Protein AF-A0A2V6Q7G9-F1 (afdb_monomer)

Foldseek 3Di:
DDPPPPPQPFDWWWKAQQPPRFIKIFTATPNHGQFIDDSDPPVDPPPDVVNDDTDRDVVVSVVCVVCVVRIDTDDDD

Sequence (77 aa):
MEVHMLQEVTTYQKWQHNVTRDCWVVRIESNEITGIFGPLPPEGITTDPNEIFFEDHPDDLEWIYRYSEAFTVLPRV

Radius of gyration: 13.63 Å; Cα contacts (8 Å, |Δi|>4): 109; chains: 1; bounding box: 27×29×41 Å

Structure (mmCIF, N/CA/C/O backbone):
data_AF-A0A2V6Q7G9-F1
#
_entry.id   AF-A0A2V6Q7G9-F1
#
loop_
_atom_site.group_PDB
_atom_site.id
_atom_site.type_symbol
_atom_site.label_atom_id
_atom_site.label_alt_id
_atom_site.label_comp_id
_atom_site.label_asym_id
_atom_site.label_entity_id
_atom_site.label_seq_id
_atom_site.pdbx_PDB_ins_code
_atom_site.Cartn_x
_atom_site.Cartn_y
_atom_site.Cartn_z
_atom_site.occupancy
_atom_site.B_iso_or_equiv
_atom_site.auth_seq_id
_atom_site.auth_comp_id
_atom_site.auth_asym_id
_atom_site.auth_atom_id
_atom_site.pdbx_PDB_model_num
ATOM 1 N N . MET A 1 1 ? -14.952 18.794 29.103 1.00 41.69 1 MET A N 1
ATOM 2 C CA . MET A 1 1 ? -14.977 18.710 27.631 1.00 41.69 1 MET A CA 1
ATOM 3 C C . MET A 1 1 ? -13.794 17.849 27.251 1.00 41.69 1 MET A C 1
ATOM 5 O O . MET A 1 1 ? -12.676 18.343 27.227 1.00 41.69 1 MET A O 1
ATOM 9 N N . GLU A 1 2 ? -14.018 16.544 27.129 1.00 44.97 2 GLU A N 1
ATOM 10 C CA . GLU A 1 2 ? -13.002 15.626 26.622 1.00 44.97 2 GLU A CA 1
ATOM 11 C C . GLU A 1 2 ? -12.762 15.980 25.159 1.00 44.97 2 GLU A C 1
ATOM 13 O O . GLU A 1 2 ? -13.631 15.807 24.306 1.00 44.97 2 GLU A O 1
ATOM 18 N N . VAL A 1 3 ? -11.597 16.560 24.885 1.00 53.50 3 VAL A N 1
ATOM 19 C CA . VAL A 1 3 ? -11.046 16.589 23.538 1.00 53.50 3 VAL A CA 1
ATOM 20 C C . VAL A 1 3 ? -10.790 15.135 23.170 1.00 53.50 3 VAL A C 1
ATOM 22 O O . VAL A 1 3 ? -9.805 14.543 23.604 1.00 53.50 3 VAL A O 1
ATOM 25 N N . HIS A 1 4 ? -11.714 14.535 22.421 1.00 51.31 4 HIS A N 1
ATOM 26 C CA . HIS A 1 4 ? -11.410 13.333 21.666 1.00 51.31 4 HIS A CA 1
ATOM 27 C C . HIS A 1 4 ? -10.286 13.732 20.713 1.00 51.31 4 HIS A C 1
ATOM 29 O O . HIS A 1 4 ? -10.530 14.287 19.644 1.00 51.31 4 HIS A O 1
ATOM 35 N N . MET A 1 5 ? -9.043 13.518 21.143 1.00 52.03 5 MET A N 1
ATOM 36 C CA . MET A 1 5 ? -7.925 13.376 20.232 1.00 52.03 5 MET A CA 1
ATOM 37 C C . MET A 1 5 ? -8.303 12.162 19.393 1.00 52.03 5 MET A C 1
ATOM 39 O O . MET A 1 5 ? -8.076 11.023 19.797 1.00 52.03 5 MET A O 1
ATOM 43 N N . LEU A 1 6 ? -8.997 12.399 18.279 1.00 52.59 6 LEU A N 1
ATOM 44 C CA . LEU A 1 6 ? -8.999 11.477 17.163 1.00 52.59 6 LEU A CA 1
ATOM 45 C C . LEU A 1 6 ? -7.521 11.371 16.813 1.00 52.59 6 LEU A C 1
ATOM 47 O O . LEU A 1 6 ? -6.992 12.224 16.113 1.00 52.59 6 LEU A O 1
ATOM 51 N N . GLN A 1 7 ? -6.823 10.413 17.428 1.00 53.69 7 GLN A N 1
ATOM 52 C CA . GLN A 1 7 ? -5.577 9.923 16.876 1.00 53.69 7 GLN A CA 1
ATOM 53 C C . GLN A 1 7 ? -5.955 9.583 15.446 1.00 53.69 7 GLN A C 1
ATOM 55 O O . GLN A 1 7 ? -6.759 8.676 15.234 1.00 53.69 7 GLN A O 1
ATOM 60 N N . GLU A 1 8 ? -5.519 10.408 14.502 1.00 60.97 8 GLU A N 1
ATOM 61 C CA . GLU A 1 8 ? -5.691 10.147 13.086 1.00 60.97 8 GLU A CA 1
ATOM 62 C C . GLU A 1 8 ? -5.092 8.760 12.891 1.00 60.97 8 GLU A C 1
AT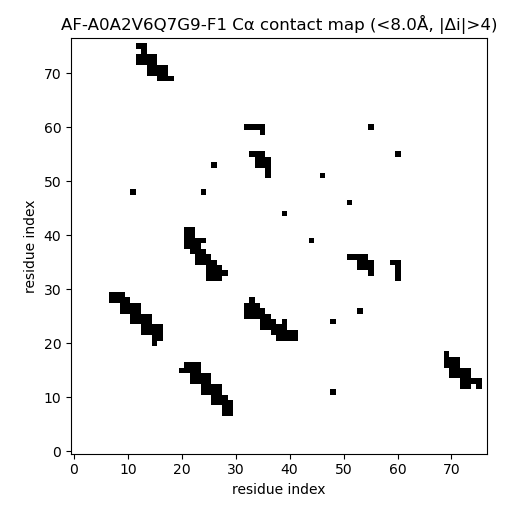OM 64 O O . GLU A 1 8 ? -3.898 8.558 13.102 1.00 60.97 8 GLU A O 1
ATOM 69 N N . VAL A 1 9 ? -5.955 7.755 12.712 1.00 66.88 9 VAL A N 1
ATOM 70 C CA . VAL A 1 9 ? -5.521 6.361 12.756 1.00 66.88 9 VAL A CA 1
ATOM 71 C C . VAL A 1 9 ? -4.754 6.116 11.469 1.00 66.88 9 VAL A C 1
ATOM 73 O O . VAL A 1 9 ? -5.339 5.733 10.456 1.00 66.88 9 VAL A O 1
ATOM 76 N N . THR A 1 10 ? -3.448 6.363 11.499 1.00 78.19 10 THR A N 1
ATOM 77 C CA . THR A 1 10 ? -2.562 6.070 10.383 1.00 78.19 10 THR A CA 1
ATOM 78 C C . THR A 1 10 ? -2.512 4.559 10.219 1.00 78.19 10 THR A C 1
ATOM 80 O O . THR A 1 10 ? -2.017 3.814 11.068 1.00 78.19 10 THR A O 1
ATOM 83 N N . THR A 1 11 ? -3.095 4.087 9.126 1.00 81.38 11 THR A N 1
ATOM 84 C CA . THR A 1 11 ? -3.139 2.676 8.766 1.00 81.38 11 THR A CA 1
ATOM 85 C C . THR A 1 11 ? -2.292 2.458 7.532 1.00 81.38 11 THR A C 1
ATOM 87 O O . THR A 1 11 ? -2.377 3.207 6.568 1.00 81.38 11 THR A O 1
ATOM 90 N N . TYR A 1 12 ? -1.512 1.387 7.536 1.00 82.00 12 TYR A N 1
ATOM 91 C CA . TYR A 1 12 ? -0.702 1.003 6.392 1.00 82.00 12 TYR A CA 1
ATOM 92 C C . TYR A 1 12 ? -1.278 -0.260 5.769 1.00 82.00 12 TYR A C 1
ATOM 94 O O . TYR A 1 12 ? -1.490 -1.260 6.463 1.00 82.00 12 TYR A O 1
ATOM 102 N N . GLN A 1 13 ? -1.552 -0.210 4.470 1.00 82.88 13 GLN A N 1
ATOM 103 C CA . GLN A 1 13 ? -2.086 -1.333 3.703 1.00 82.88 13 GLN A CA 1
ATOM 104 C C . GLN A 1 13 ? -1.125 -1.706 2.579 1.00 82.88 13 GLN A C 1
ATOM 106 O O . GLN A 1 13 ? -0.523 -0.838 1.957 1.00 82.88 13 GLN A O 1
ATOM 111 N N . LYS A 1 14 ? -0.983 -3.005 2.307 1.00 84.38 14 LYS A N 1
ATOM 112 C CA . LYS A 1 14 ? -0.180 -3.489 1.179 1.00 84.38 14 LYS A CA 1
ATOM 113 C C . LYS A 1 14 ? -1.090 -3.696 -0.018 1.00 84.38 14 LYS A C 1
ATOM 115 O O . LYS A 1 14 ? -2.084 -4.407 0.085 1.00 84.38 14 LYS A O 1
ATOM 120 N N . TRP A 1 15 ? -0.771 -3.067 -1.132 1.00 86.38 15 TRP A N 1
ATOM 121 C CA . TRP A 1 15 ? -1.508 -3.159 -2.383 1.00 86.38 15 TRP A CA 1
ATOM 122 C C . TRP A 1 15 ? -0.611 -3.834 -3.411 1.00 86.38 15 TRP A C 1
ATOM 124 O O . TRP A 1 15 ? 0.530 -3.427 -3.596 1.00 86.38 15 TRP A O 1
ATOM 134 N N . GLN A 1 16 ? -1.095 -4.880 -4.068 1.00 86.31 16 GLN A N 1
ATOM 135 C CA . GLN A 1 16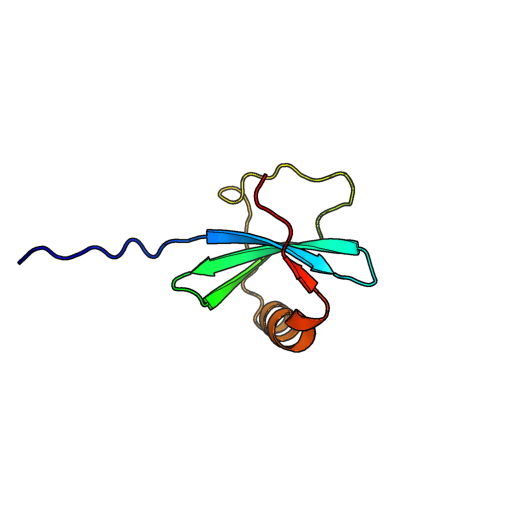 ? -0.360 -5.550 -5.134 1.00 86.31 16 GLN A CA 1
ATOM 136 C C . GLN A 1 16 ? -0.987 -5.222 -6.480 1.00 86.31 16 GLN A C 1
ATOM 138 O O . GLN A 1 16 ? -2.178 -5.454 -6.677 1.00 86.31 16 GLN A O 1
ATOM 143 N N . HIS A 1 17 ? -0.183 -4.743 -7.422 1.00 85.88 17 HIS A N 1
ATOM 144 C CA . HIS A 1 17 ? -0.626 -4.537 -8.790 1.00 85.88 17 HIS A CA 1
ATOM 145 C C . HIS A 1 17 ? -0.896 -5.886 -9.473 1.00 85.88 17 HIS A C 1
ATOM 147 O O . HIS A 1 17 ? -0.063 -6.796 -9.459 1.00 85.88 17 HIS A O 1
ATOM 153 N N . ASN A 1 18 ? -2.063 -6.025 -10.098 1.00 84.56 18 ASN A N 1
ATOM 154 C CA . ASN A 1 18 ? -2.558 -7.308 -10.600 1.00 84.56 18 ASN A CA 1
ATOM 155 C C . ASN A 1 18 ? -1.736 -7.859 -11.777 1.00 84.56 18 ASN A C 1
ATOM 157 O O . ASN A 1 18 ? -1.630 -9.077 -11.932 1.00 84.56 18 ASN A O 1
ATOM 161 N N . VAL A 1 19 ? -1.154 -6.977 -12.597 1.00 83.19 19 VAL A N 1
ATOM 162 C CA . VAL A 1 19 ? -0.411 -7.361 -13.809 1.00 83.19 19 VAL A CA 1
ATOM 163 C C . VAL A 1 19 ? 1.062 -7.606 -13.506 1.00 83.19 19 VAL A C 1
ATOM 165 O O . VAL A 1 19 ? 1.582 -8.681 -13.789 1.00 83.19 19 VAL A O 1
ATOM 168 N N . THR A 1 20 ? 1.736 -6.614 -12.926 1.00 83.00 20 THR A N 1
ATOM 169 C CA . THR A 1 20 ? 3.188 -6.671 -12.696 1.00 83.00 20 THR A CA 1
ATOM 170 C C . THR A 1 20 ? 3.557 -7.423 -11.422 1.00 83.00 20 THR A C 1
ATOM 172 O O . THR A 1 20 ? 4.708 -7.811 -11.266 1.00 83.00 20 THR A O 1
ATOM 175 N N . ARG A 1 21 ? 2.581 -7.672 -10.534 1.00 82.62 21 ARG A N 1
ATOM 176 C CA . ARG A 1 21 ? 2.770 -8.252 -9.193 1.00 82.62 21 ARG A CA 1
ATOM 177 C C . ARG A 1 21 ? 3.612 -7.398 -8.248 1.00 82.62 21 ARG A C 1
ATOM 179 O O . ARG A 1 21 ? 3.915 -7.860 -7.149 1.00 82.62 21 ARG A O 1
ATOM 186 N N . ASP A 1 22 ? 3.898 -6.154 -8.628 1.00 83.31 22 ASP A N 1
ATOM 187 C CA . ASP A 1 22 ? 4.577 -5.192 -7.767 1.00 83.31 22 ASP A CA 1
ATOM 188 C C . ASP A 1 22 ? 3.734 -4.895 -6.532 1.00 83.31 22 ASP A C 1
ATOM 190 O O . ASP A 1 22 ? 2.526 -4.658 -6.625 1.00 83.31 22 ASP A O 1
ATOM 194 N N . CYS A 1 23 ? 4.383 -4.897 -5.375 1.00 82.56 23 CYS A N 1
ATOM 195 C CA . CYS A 1 23 ? 3.751 -4.589 -4.103 1.00 82.56 23 CYS A CA 1
ATOM 196 C C . CYS A 1 23 ? 4.067 -3.152 -3.699 1.00 82.56 23 CYS A C 1
ATOM 198 O O . CYS A 1 23 ? 5.202 -2.705 -3.795 1.00 82.56 23 CYS A O 1
ATOM 200 N N . TRP A 1 24 ? 3.072 -2.457 -3.179 1.00 83.44 24 TRP A N 1
ATOM 201 C CA . TRP A 1 24 ? 3.151 -1.076 -2.733 1.00 83.44 24 TRP A CA 1
ATOM 202 C C . TRP A 1 24 ? 2.586 -0.993 -1.321 1.00 83.44 24 TRP A C 1
ATOM 204 O O . TRP A 1 24 ? 1.642 -1.708 -0.979 1.00 83.44 24 TRP A O 1
ATOM 214 N N . VAL A 1 25 ? 3.162 -0.146 -0.481 1.00 83.31 25 VAL A N 1
ATOM 215 C CA . VAL A 1 25 ? 2.617 0.193 0.833 1.00 83.31 25 VAL A CA 1
ATOM 216 C C . VAL A 1 25 ? 1.914 1.524 0.710 1.00 83.31 25 VAL A C 1
ATOM 218 O O . VAL A 1 25 ? 2.485 2.498 0.239 1.00 83.31 25 VAL A O 1
ATOM 221 N N . VAL A 1 26 ? 0.670 1.557 1.148 1.00 83.75 26 VAL A N 1
ATOM 222 C CA . VAL A 1 26 ? -0.197 2.720 1.074 1.00 83.75 26 VAL A CA 1
ATOM 223 C C . VAL A 1 26 ? -0.473 3.183 2.496 1.00 83.75 26 VAL A C 1
ATOM 225 O O . VAL A 1 26 ? -0.971 2.405 3.316 1.00 83.75 26 VAL A O 1
ATOM 228 N N . ARG A 1 27 ? -0.120 4.434 2.794 1.00 84.62 27 ARG A N 1
ATOM 229 C CA . ARG A 1 27 ? -0.475 5.122 4.033 1.00 84.62 27 ARG A CA 1
ATOM 230 C C . ARG A 1 27 ? -1.877 5.686 3.884 1.00 84.62 27 ARG A C 1
ATOM 232 O O . ARG A 1 27 ? -2.161 6.418 2.939 1.00 84.62 27 ARG A O 1
ATOM 239 N N . ILE A 1 28 ? -2.737 5.324 4.824 1.00 83.44 28 ILE A N 1
ATOM 240 C CA . ILE A 1 28 ? -4.124 5.755 4.879 1.00 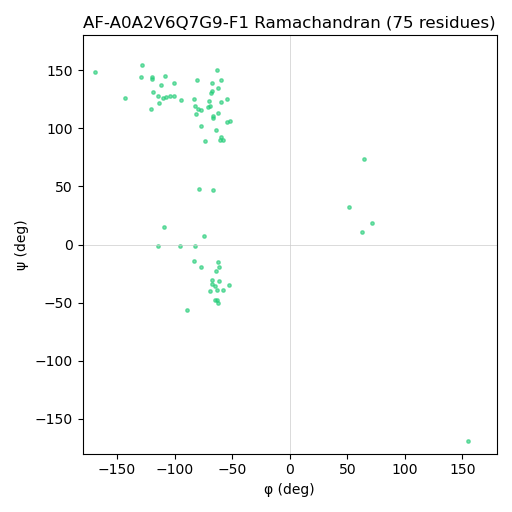83.44 28 ILE A CA 1
ATOM 241 C C . ILE A 1 28 ? -4.344 6.479 6.196 1.00 83.44 28 ILE A C 1
ATOM 243 O O . ILE A 1 28 ? -4.229 5.883 7.267 1.00 83.44 28 ILE A O 1
ATOM 247 N N . GLU A 1 29 ? -4.670 7.758 6.105 1.00 84.12 29 GLU A N 1
ATOM 248 C CA . GLU A 1 29 ? -4.969 8.626 7.238 1.00 84.12 29 GLU A CA 1
ATOM 249 C C . GLU A 1 29 ? -6.403 9.106 7.083 1.00 84.12 29 GLU A C 1
ATOM 251 O O . GLU A 1 29 ? -6.816 9.501 5.998 1.00 84.12 29 GLU A O 1
ATOM 256 N N . SER A 1 30 ? -7.203 8.997 8.145 1.00 81.38 30 SER A N 1
ATOM 257 C CA . SER A 1 30 ? -8.611 9.424 8.118 1.00 81.38 30 SER A CA 1
ATOM 258 C C . SER A 1 30 ? -9.429 8.843 6.946 1.00 81.38 30 SER A C 1
ATOM 260 O O . SER A 1 30 ? -10.379 9.461 6.478 1.00 81.38 30 SER A O 1
ATOM 262 N N . ASN A 1 31 ? -9.096 7.615 6.519 1.00 76.81 31 ASN A N 1
ATOM 263 C CA . ASN A 1 31 ? -9.713 6.895 5.394 1.00 76.81 31 ASN A CA 1
ATOM 264 C C . ASN A 1 31 ? -9.378 7.453 3.990 1.00 76.81 31 ASN A C 1
ATOM 266 O O . ASN A 1 31 ? -10.052 7.113 3.017 1.00 76.81 31 ASN A O 1
ATOM 270 N N . GLU A 1 32 ? -8.316 8.248 3.872 1.00 80.19 32 GLU A N 1
ATOM 271 C CA . GLU A 1 32 ? -7.778 8.766 2.611 1.00 80.19 32 GLU A CA 1
ATOM 272 C C . GLU A 1 32 ? -6.339 8.287 2.413 1.00 80.19 32 GLU A C 1
ATOM 274 O O . GLU A 1 32 ? -5.587 8.151 3.376 1.00 80.19 32 GLU A O 1
ATOM 279 N N . ILE A 1 33 ? -5.945 8.006 1.169 1.00 81.44 33 ILE A N 1
ATOM 280 C CA . ILE A 1 33 ? -4.559 7.650 0.854 1.00 81.44 33 ILE A CA 1
ATOM 281 C C . ILE A 1 33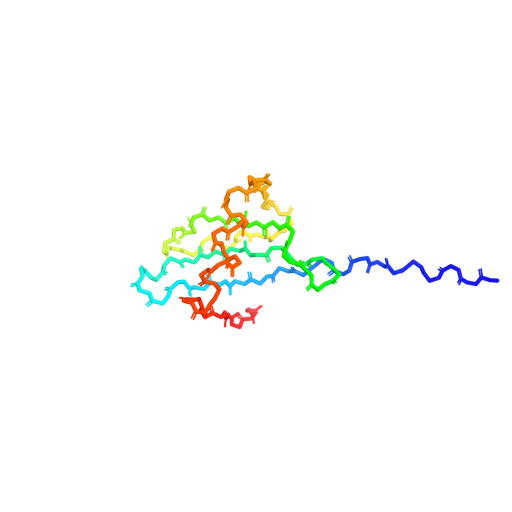 ? -3.733 8.932 0.863 1.00 81.44 33 ILE A C 1
ATOM 283 O O . ILE A 1 33 ? -3.937 9.816 0.030 1.00 81.44 33 ILE A O 1
ATOM 287 N N . THR A 1 34 ? -2.788 9.013 1.788 1.00 81.62 34 THR A N 1
ATOM 288 C CA . THR A 1 34 ? -1.936 10.190 1.988 1.00 81.62 34 THR A CA 1
ATOM 289 C C . THR A 1 34 ? -0.472 9.919 1.684 1.00 81.62 34 THR A C 1
ATOM 291 O O . THR A 1 34 ? 0.357 10.801 1.848 1.00 81.62 34 THR A O 1
ATOM 294 N N . GLY A 1 35 ? -0.108 8.698 1.303 1.00 81.62 35 GLY A N 1
ATOM 295 C CA . GLY A 1 35 ? 1.267 8.364 0.956 1.00 81.62 35 GLY A CA 1
ATOM 296 C C . GLY A 1 35 ? 1.353 6.994 0.315 1.00 81.62 35 GLY A C 1
ATOM 297 O O . GLY A 1 35 ? 0.585 6.093 0.661 1.00 81.62 35 GLY A O 1
ATOM 298 N N . ILE A 1 36 ? 2.308 6.820 -0.592 1.00 82.31 36 ILE A N 1
ATOM 299 C CA . ILE A 1 36 ? 2.652 5.506 -1.124 1.00 82.31 36 ILE A CA 1
ATOM 300 C C . ILE A 1 36 ? 4.149 5.255 -1.016 1.00 82.31 36 ILE A C 1
ATOM 302 O O . ILE A 1 36 ? 4.956 6.178 -0.957 1.00 82.31 36 ILE A O 1
ATOM 306 N N . PHE A 1 37 ? 4.510 3.983 -0.951 1.00 79.38 37 PHE A N 1
ATOM 307 C CA . PHE A 1 37 ? 5.888 3.537 -0.931 1.00 79.38 37 PHE A CA 1
ATOM 308 C C . PHE A 1 37 ? 6.031 2.244 -1.718 1.00 79.38 37 PHE A C 1
ATOM 310 O O . PHE A 1 37 ? 5.337 1.258 -1.459 1.00 79.38 37 PHE A O 1
ATOM 317 N N . GLY A 1 38 ? 6.943 2.237 -2.676 1.00 74.44 38 GLY A N 1
ATOM 318 C CA . GLY A 1 38 ? 7.185 1.100 -3.546 1.00 74.44 38 GLY A CA 1
ATOM 319 C C . GLY A 1 38 ? 7.784 1.536 -4.885 1.00 74.44 38 GLY A C 1
ATOM 320 O O . GLY A 1 38 ? 8.182 2.691 -5.020 1.00 74.44 38 GLY A O 1
ATOM 321 N N . PRO A 1 39 ? 7.859 0.624 -5.867 1.00 79.25 39 PRO A N 1
ATOM 322 C CA . PRO A 1 39 ? 7.491 -0.785 -5.758 1.00 79.25 39 PRO A CA 1
ATOM 323 C C . PRO A 1 39 ? 8.458 -1.529 -4.822 1.00 79.25 39 PRO A C 1
ATOM 325 O O . PRO A 1 39 ? 9.677 -1.398 -4.919 1.00 79.25 39 PRO A O 1
ATOM 328 N N . LEU A 1 40 ? 7.919 -2.308 -3.885 1.00 76.31 40 LEU A N 1
ATOM 329 C CA . LEU A 1 40 ? 8.704 -3.177 -3.014 1.00 76.31 40 LEU A CA 1
ATOM 330 C C . LEU A 1 40 ? 9.329 -4.306 -3.843 1.00 76.31 40 LEU A C 1
ATOM 332 O O . LEU A 1 40 ? 8.633 -4.906 -4.669 1.00 76.31 40 LEU A O 1
ATOM 336 N N . PRO A 1 41 ? 10.598 -4.672 -3.590 1.00 69.75 41 PRO A N 1
ATOM 337 C CA . PRO A 1 41 ? 11.194 -5.816 -4.254 1.00 69.75 41 PRO A CA 1
ATOM 338 C C . PRO A 1 41 ? 10.448 -7.110 -3.878 1.00 69.75 41 PRO A C 1
ATOM 340 O O . PRO A 1 41 ? 9.932 -7.239 -2.760 1.00 69.75 41 PRO A O 1
ATOM 343 N N . PRO A 1 42 ? 10.417 -8.100 -4.788 1.00 62.38 42 PRO A N 1
ATOM 344 C CA . PRO A 1 42 ? 9.657 -9.341 -4.621 1.00 62.38 42 PRO A CA 1
ATOM 345 C C . PRO A 1 42 ? 10.106 -10.180 -3.418 1.00 62.38 42 PRO A C 1
ATOM 347 O O . PRO A 1 42 ? 9.339 -11.006 -2.931 1.00 62.38 42 PRO A O 1
ATOM 350 N N . GLU A 1 43 ? 11.315 -9.945 -2.903 1.00 59.81 43 GLU A N 1
ATOM 351 C CA . GLU A 1 43 ? 11.852 -10.606 -1.707 1.00 59.81 43 GLU A CA 1
ATOM 352 C C . GLU A 1 43 ? 11.237 -10.098 -0.393 1.00 59.81 43 GLU A C 1
ATOM 354 O O . GLU A 1 43 ? 11.648 -10.528 0.680 1.00 59.81 43 GLU A O 1
ATOM 359 N N . GLY A 1 44 ? 10.209 -9.243 -0.469 1.00 53.75 44 GLY A N 1
ATOM 360 C CA . GLY A 1 44 ? 9.333 -8.936 0.652 1.00 53.75 44 GLY A CA 1
ATOM 361 C C . GLY A 1 44 ? 10.098 -8.254 1.767 1.00 53.75 44 GLY A C 1
ATOM 362 O O . GLY A 1 44 ? 10.351 -8.859 2.807 1.00 53.75 44 GLY A O 1
ATOM 363 N N . ILE A 1 4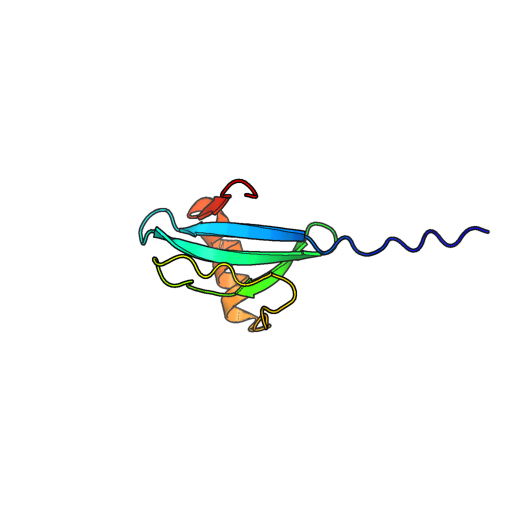5 ? 10.452 -6.981 1.575 1.00 54.47 45 ILE A N 1
ATOM 364 C CA . ILE A 1 45 ? 10.994 -6.234 2.702 1.00 54.47 45 ILE A CA 1
ATOM 365 C C . ILE A 1 45 ? 9.891 -6.169 3.757 1.00 54.47 45 ILE A C 1
ATOM 367 O O . ILE A 1 45 ? 8.836 -5.559 3.572 1.00 54.47 45 ILE A O 1
ATOM 371 N N . THR A 1 46 ? 10.149 -6.845 4.871 1.00 54.06 46 THR A N 1
ATOM 372 C CA . THR A 1 46 ? 9.476 -6.685 6.158 1.00 54.06 46 THR A CA 1
ATOM 373 C C . THR A 1 46 ? 9.814 -5.300 6.717 1.00 54.06 46 THR A C 1
ATOM 375 O O . THR A 1 46 ? 10.261 -5.183 7.850 1.00 54.06 46 THR A O 1
ATOM 378 N N . THR A 1 47 ? 9.716 -4.243 5.905 1.00 56.38 47 THR A N 1
ATOM 379 C CA . THR A 1 47 ? 9.955 -2.891 6.394 1.00 56.38 47 THR A CA 1
ATOM 380 C C . THR A 1 47 ? 8.801 -2.582 7.314 1.00 56.38 47 THR A C 1
ATOM 382 O O . THR A 1 47 ? 7.639 -2.635 6.891 1.00 56.38 47 THR A O 1
ATOM 385 N N . ASP A 1 48 ? 9.115 -2.323 8.579 1.00 60.19 48 ASP A N 1
ATOM 386 C CA . ASP A 1 48 ? 8.127 -1.806 9.502 1.00 60.19 48 ASP A CA 1
ATOM 387 C C . ASP A 1 48 ? 7.544 -0.540 8.863 1.00 60.19 48 ASP A C 1
ATOM 389 O O . ASP A 1 48 ? 8.303 0.334 8.438 1.00 60.19 48 ASP A O 1
ATOM 393 N N . PRO A 1 49 ? 6.220 -0.433 8.700 1.00 58.53 49 PRO A N 1
ATOM 394 C CA . PRO A 1 49 ? 5.633 0.697 7.998 1.00 58.53 49 PRO A CA 1
ATOM 395 C C . PRO A 1 49 ? 5.905 2.044 8.685 1.00 58.53 49 PRO A C 1
ATOM 397 O O . PRO A 1 49 ? 5.749 3.080 8.044 1.00 58.53 49 PRO A O 1
ATOM 400 N N . ASN A 1 50 ? 6.350 2.040 9.949 1.00 57.75 50 ASN A N 1
ATOM 401 C CA . ASN A 1 50 ? 6.823 3.237 10.647 1.00 57.75 50 ASN A CA 1
ATOM 402 C C . ASN A 1 50 ? 8.242 3.670 10.236 1.00 57.75 50 ASN A C 1
ATOM 404 O O . ASN A 1 50 ? 8.615 4.816 10.469 1.00 57.75 50 ASN A O 1
ATOM 408 N N . GLU A 1 51 ? 9.037 2.779 9.643 1.00 60.19 51 GLU A N 1
ATOM 409 C CA . GLU A 1 51 ? 10.394 3.056 9.145 1.00 60.19 51 GLU A CA 1
ATOM 410 C C . GLU A 1 51 ? 10.408 3.398 7.645 1.00 60.19 51 GLU A C 1
ATOM 412 O O . GLU A 1 51 ? 11.458 3.682 7.065 1.00 60.19 51 GLU A O 1
ATOM 417 N N . ILE A 1 52 ? 9.237 3.375 7.005 1.00 63.88 52 ILE A N 1
ATOM 418 C CA . ILE A 1 52 ? 9.068 3.699 5.595 1.00 63.88 52 ILE A CA 1
ATOM 419 C C . ILE A 1 52 ? 8.981 5.218 5.417 1.00 63.88 52 ILE A C 1
ATOM 421 O O . ILE A 1 52 ? 8.056 5.870 5.902 1.00 63.88 52 ILE A O 1
ATOM 425 N N . PHE A 1 53 ? 9.921 5.778 4.654 1.00 62.34 53 PHE A N 1
ATOM 426 C CA . PHE A 1 53 ? 9.821 7.144 4.151 1.00 62.34 53 PHE A CA 1
ATOM 427 C C . PHE A 1 53 ? 8.853 7.160 2.968 1.00 62.34 53 PHE A C 1
ATOM 429 O O . PHE A 1 53 ? 9.205 6.741 1.869 1.00 62.34 53 PHE A O 1
ATOM 436 N N . PHE A 1 54 ? 7.623 7.607 3.209 1.00 62.34 54 PHE A N 1
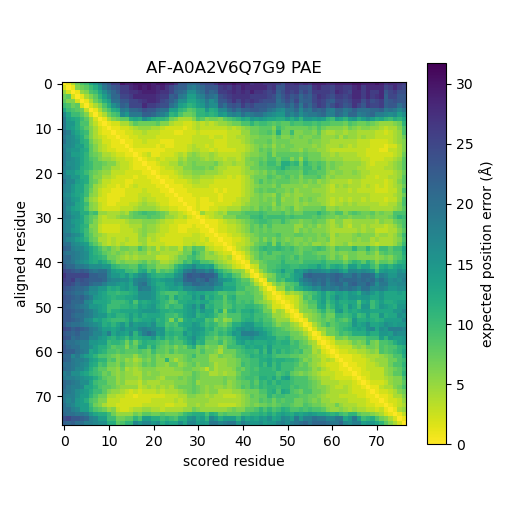ATOM 437 C CA . PHE A 1 54 ? 6.648 7.835 2.146 1.00 62.34 54 PHE A CA 1
ATOM 438 C C . PHE A 1 54 ? 7.089 9.040 1.323 1.00 62.34 54 PHE A C 1
ATOM 440 O O . PHE A 1 54 ? 7.289 10.127 1.870 1.00 62.34 54 PHE A O 1
ATOM 447 N N . GLU A 1 55 ? 7.246 8.845 0.019 1.00 59.84 55 GLU A N 1
ATOM 448 C CA . GLU A 1 55 ? 7.467 9.954 -0.896 1.00 59.84 55 GLU A CA 1
ATOM 449 C C . GLU A 1 55 ? 6.102 10.580 -1.205 1.00 59.84 55 GLU A C 1
ATOM 451 O O . GLU A 1 55 ? 5.229 9.953 -1.802 1.00 59.84 55 GLU A O 1
ATOM 456 N N . ASP A 1 56 ? 5.895 11.815 -0.744 1.00 60.25 56 ASP A N 1
ATOM 457 C CA . ASP A 1 56 ? 4.680 12.610 -0.984 1.00 60.25 56 ASP A CA 1
ATOM 458 C C . ASP A 1 56 ? 4.723 13.228 -2.393 1.00 60.25 56 ASP A C 1
ATOM 460 O O . ASP A 1 56 ? 4.576 14.435 -2.584 1.00 60.25 56 ASP A O 1
ATOM 464 N N . HIS A 1 57 ? 5.040 12.415 -3.403 1.00 60.50 57 HIS A N 1
ATOM 465 C CA . HIS A 1 57 ? 5.010 12.876 -4.782 1.00 60.50 57 HIS A CA 1
ATOM 466 C C . HIS A 1 57 ? 3.548 12.869 -5.266 1.00 60.50 57 HIS A C 1
ATOM 468 O O . HIS A 1 57 ? 2.913 11.812 -5.311 1.00 60.50 57 HIS A O 1
ATOM 474 N N . PRO A 1 58 ? 2.972 14.038 -5.613 1.00 62.72 58 PRO A N 1
ATOM 475 C CA . PRO A 1 58 ? 1.558 14.139 -5.977 1.00 62.72 58 PRO A CA 1
ATOM 476 C C . PRO A 1 58 ? 1.204 13.299 -7.216 1.00 62.72 58 PRO A C 1
ATOM 478 O O . PRO A 1 58 ? 0.104 12.754 -7.285 1.00 62.72 58 PRO A O 1
ATOM 481 N N . ASP A 1 59 ? 2.140 13.134 -8.154 1.00 67.12 59 ASP A N 1
ATOM 482 C CA . ASP A 1 59 ? 1.978 12.300 -9.351 1.00 67.12 59 ASP A CA 1
ATOM 483 C C . ASP A 1 59 ? 1.787 10.806 -9.024 1.00 67.12 59 ASP A C 1
ATOM 485 O O . ASP A 1 59 ? 0.957 10.126 -9.635 1.00 67.12 59 ASP A O 1
ATOM 489 N N . ASP A 1 60 ? 2.517 10.298 -8.032 1.00 67.88 60 ASP A N 1
ATOM 490 C CA . ASP A 1 60 ? 2.459 8.907 -7.582 1.00 67.88 60 ASP A CA 1
ATOM 491 C C . ASP A 1 60 ? 1.125 8.592 -6.887 1.00 67.88 60 ASP A C 1
ATOM 493 O O . ASP A 1 60 ? 0.496 7.554 -7.133 1.00 67.88 60 ASP A O 1
ATOM 497 N N . LEU A 1 61 ? 0.631 9.538 -6.083 1.00 71.44 61 LEU A N 1
ATOM 498 C CA . LEU A 1 61 ? -0.696 9.460 -5.473 1.00 71.44 61 LEU A CA 1
ATOM 499 C C . LEU A 1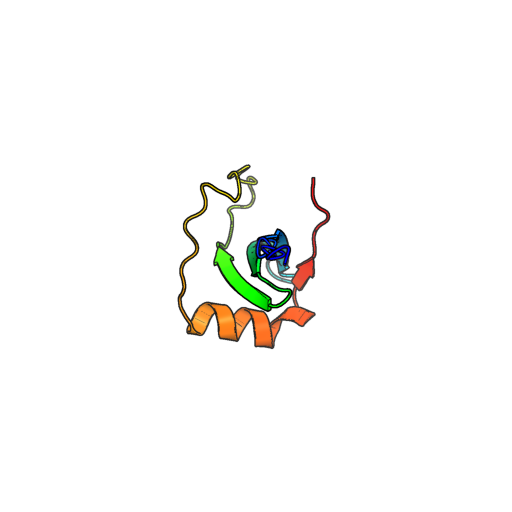 61 ? -1.801 9.497 -6.535 1.00 71.44 61 LEU A C 1
ATOM 501 O O . LEU A 1 61 ? -2.698 8.653 -6.523 1.00 71.44 61 LEU A O 1
ATOM 505 N N . GLU A 1 62 ? -1.745 10.423 -7.494 1.00 73.25 62 GLU A N 1
ATOM 506 C CA . GLU A 1 62 ? -2.731 10.472 -8.578 1.00 73.25 62 GLU A CA 1
ATOM 507 C C . GLU A 1 62 ? -2.789 9.163 -9.375 1.00 73.25 62 GLU A C 1
ATOM 509 O O . GLU A 1 62 ? -3.877 8.709 -9.745 1.00 73.25 62 GLU A O 1
ATOM 514 N N . TRP A 1 63 ? -1.639 8.533 -9.621 1.00 78.12 63 TRP A N 1
ATOM 515 C CA . TRP A 1 63 ? -1.575 7.244 -10.299 1.00 78.12 63 TRP A CA 1
ATOM 516 C C . TRP A 1 63 ? -2.293 6.146 -9.506 1.00 78.12 63 TRP A C 1
ATOM 518 O O . TRP A 1 63 ? -3.169 5.478 -10.063 1.00 78.12 63 TRP A O 1
ATOM 528 N N . ILE A 1 64 ? -2.014 5.984 -8.208 1.00 73.81 64 ILE A N 1
ATOM 529 C CA . ILE A 1 64 ? -2.673 4.928 -7.425 1.00 73.81 64 ILE A CA 1
ATOM 530 C C . ILE A 1 64 ? -4.180 5.160 -7.305 1.00 73.81 64 ILE A C 1
ATOM 532 O O . ILE A 1 64 ? -4.948 4.203 -7.369 1.00 73.81 64 ILE A O 1
ATOM 536 N N . TYR A 1 65 ? -4.628 6.416 -7.207 1.00 76.62 65 TYR A N 1
ATOM 537 C CA . TYR A 1 65 ? -6.054 6.738 -7.193 1.00 76.62 65 TYR A CA 1
ATOM 538 C C . TYR A 1 65 ? -6.728 6.346 -8.511 1.00 76.62 65 TYR A C 1
ATOM 540 O O . TYR A 1 65 ? -7.761 5.670 -8.496 1.00 76.62 65 TYR A O 1
ATOM 548 N N . ARG A 1 66 ? -6.125 6.711 -9.650 1.00 80.19 66 ARG A N 1
ATOM 549 C CA . ARG A 1 66 ? -6.670 6.419 -10.988 1.00 80.19 66 ARG A CA 1
ATOM 550 C C . ARG A 1 66 ? -6.673 4.936 -11.328 1.00 80.19 66 ARG A C 1
ATOM 552 O O . ARG A 1 66 ? -7.572 4.489 -12.031 1.00 80.19 66 ARG A O 1
ATOM 559 N N . TYR A 1 67 ? -5.678 4.192 -10.858 1.00 80.12 67 TYR A N 1
ATOM 560 C CA . TYR A 1 67 ? -5.510 2.776 -11.180 1.00 80.12 67 TYR A CA 1
ATOM 561 C C . TYR A 1 67 ? -5.798 1.857 -9.994 1.00 80.12 67 TYR A C 1
ATOM 563 O O . TYR A 1 67 ? -5.454 0.684 -10.063 1.00 80.12 67 TYR A O 1
ATOM 571 N N . SER A 1 68 ? -6.451 2.345 -8.934 1.00 77.69 68 SER A N 1
ATOM 572 C CA . SER A 1 68 ? -6.740 1.582 -7.707 1.00 77.69 68 SER A CA 1
ATOM 573 C C . SER A 1 68 ? -7.443 0.246 -7.974 1.00 77.69 68 SER A C 1
ATOM 575 O O . SER A 1 68 ? -7.128 -0.754 -7.337 1.00 77.69 68 SER A O 1
ATOM 577 N N . GLU A 1 69 ? -8.312 0.188 -8.985 1.00 83.75 69 GLU A N 1
ATOM 578 C CA . GLU A 1 69 ? -8.999 -1.032 -9.436 1.00 83.75 69 GLU A CA 1
ATOM 579 C C . GLU A 1 69 ? -8.047 -2.108 -9.998 1.00 83.75 69 GLU A C 1
ATOM 581 O O . GLU A 1 69 ? -8.367 -3.298 -10.013 1.00 83.75 69 GLU A O 1
ATOM 586 N N . ALA A 1 70 ? -6.859 -1.708 -10.459 1.00 85.25 70 ALA A N 1
ATOM 587 C CA . ALA A 1 70 ? -5.805 -2.606 -10.922 1.00 85.25 70 ALA A CA 1
ATOM 588 C C . ALA A 1 70 ? -4.956 -3.174 -9.772 1.00 85.25 70 ALA A C 1
ATOM 590 O O . ALA A 1 70 ? -4.061 -3.986 -10.030 1.00 85.25 70 ALA A O 1
ATOM 591 N N . PHE A 1 71 ? -5.230 -2.788 -8.523 1.00 85.38 71 PHE A N 1
ATOM 592 C CA . PHE A 1 71 ? -4.561 -3.309 -7.337 1.00 85.38 71 PHE A CA 1
ATOM 593 C C . PHE A 1 71 ? -5.484 -4.217 -6.530 1.00 85.38 71 PHE A C 1
ATOM 595 O O . PHE A 1 71 ? -6.685 -3.995 -6.402 1.00 85.38 71 PHE A O 1
ATOM 602 N N . THR A 1 72 ? -4.890 -5.243 -5.934 1.00 86.50 72 THR A N 1
ATOM 603 C CA . THR A 1 72 ? -5.521 -6.061 -4.904 1.00 86.50 72 THR A CA 1
ATOM 604 C C . THR A 1 72 ? -4.943 -5.676 -3.550 1.00 86.50 72 THR A C 1
ATOM 606 O O . THR A 1 72 ? -3.725 -5.691 -3.361 1.00 86.50 72 THR A O 1
ATOM 609 N N . VAL A 1 73 ? -5.811 -5.368 -2.588 1.00 85.62 73 VAL A N 1
ATOM 610 C CA . VAL A 1 73 ? -5.401 -5.158 -1.196 1.00 85.62 73 VAL A CA 1
ATOM 611 C C . VAL A 1 73 ? -5.015 -6.506 -0.594 1.00 85.62 73 VAL A C 1
ATOM 613 O O . VAL A 1 73 ? -5.832 -7.426 -0.518 1.00 85.62 73 VAL A O 1
ATOM 616 N N . LEU A 1 74 ? -3.757 -6.639 -0.185 1.00 81.31 74 LEU A N 1
ATOM 617 C CA . LEU A 1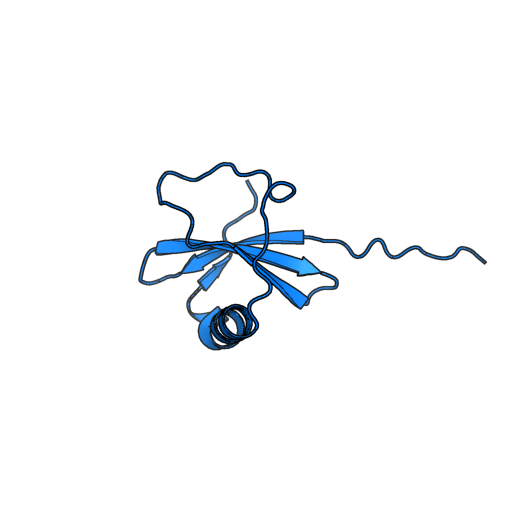 74 ? -3.259 -7.835 0.475 1.00 81.31 74 LEU A CA 1
ATOM 618 C C . LEU A 1 74 ? -3.637 -7.812 1.963 1.00 81.31 74 LEU A C 1
ATOM 620 O O . LEU A 1 74 ? -3.579 -6.752 2.596 1.00 81.31 74 LEU A O 1
ATOM 624 N N . PRO A 1 75 ? -3.999 -8.968 2.549 1.00 70.19 75 PRO A N 1
ATOM 625 C CA . PRO A 1 75 ? -4.304 -9.052 3.968 1.00 70.19 75 PRO A CA 1
ATOM 626 C C . PRO A 1 75 ? -3.092 -8.629 4.807 1.00 70.19 75 PRO A C 1
ATOM 628 O O . PRO A 1 75 ? -1.942 -8.931 4.478 1.00 70.19 75 PRO A O 1
ATOM 631 N N . ARG A 1 76 ? -3.372 -7.920 5.905 1.00 59.28 76 ARG A N 1
ATOM 632 C CA . ARG A 1 76 ? -2.382 -7.587 6.935 1.00 59.28 76 ARG A CA 1
ATOM 633 C C . ARG A 1 76 ? -1.838 -8.913 7.490 1.00 59.28 76 ARG A C 1
ATOM 635 O O . ARG A 1 76 ? -2.638 -9.756 7.894 1.00 59.28 76 ARG A O 1
ATOM 642 N N . VAL A 1 77 ? -0.520 -9.114 7.419 1.00 51.66 77 VAL A N 1
ATOM 643 C CA . VAL A 1 77 ? 0.153 -10.239 8.097 1.00 51.66 77 VAL A CA 1
ATOM 644 C C . VAL A 1 77 ? 0.143 -10.036 9.602 1.00 51.66 77 VAL A C 1
ATOM 646 O O . VAL A 1 77 ? 0.202 -8.855 10.019 1.00 51.66 77 VAL A O 1
#

Secondary structure (DSSP, 8-state):
----------EEEEEEETTT--EEEEEEETTEEEEEEEEEPTTT----TTS---B--HHHHHHHHHTGGGEEEEPP-

Mean predicted aligned error: 9.5 Å

Nearest PDB structures (foldseek):
  4ffe-assembly3_Z  TM=2.773E-01  e=1.896E+00  Cowpox virus
  4pdc-assembly2_F  TM=2.811E-01  e=2.018E+00  Cowpox virus
  3jvg-assembly1_A  TM=2.652E-01  e=3.112E+00  Gallus gallus
  3jvg-assembly2_B  TM=2.686E-01  e=3.987E+00  Gallus gallus

Solvent-accessible surface area (backbone atoms only — not comparable to full-atom values): 4798 Å² total; per-residue (Å²): 132,84,76,78,74,72,69,66,60,71,40,77,44,43,34,28,33,70,85,84,62,42,33,31,40,34,36,27,43,80,90,37,84,73,30,44,40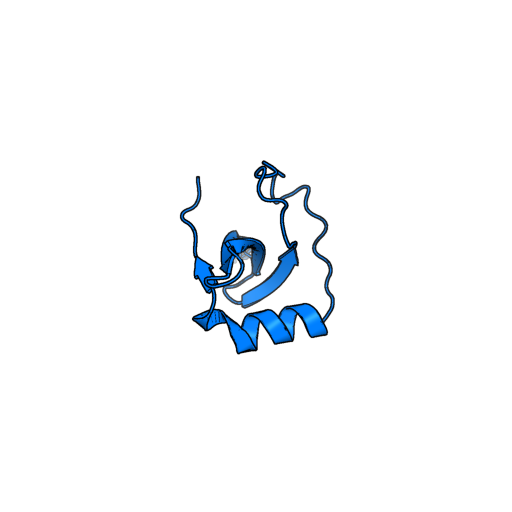,66,74,46,61,90,86,57,78,84,64,54,76,88,76,55,78,56,57,80,48,67,70,61,53,53,48,48,67,76,46,44,88,52,38,44,79,50,80,85,128

pLDDT: mean 71.9, std 12.36, range [41.69, 86.5]